Protein AF-A0A9P5UQA7-F1 (afdb_monomer_lite)

pLDDT: mean 84.49, std 11.35, range [47.78, 96.69]

Secondary structure (DSSP, 8-state):
-PPP-TTHHHHHHHHHHHHS---GGG--TTTT---SS--SSHHHHHHHHHT-S-GGG--HHHH-HHHHHHHHHHT--TT--TT--PPP-TT---S-HHHHHTHHHHHHHH--TT-TTTT-TT--GGGSS--

Radius of gyration: 17.17 Å; chains: 1; bounding box: 45×36×41 Å

Foldseek 3Di:
DDFDEACPVVVVVVVVVVVDPDDPVPDDPQPPDDDPQQDLALVVVLVVLCVDPPVLSNDVCLSPLVLVQVCLQAVHDSNNDPPDDDHDYPQHPNHDPVCVVPCVVRVLVRFQYPDCRSNHPHDDNVVPPDD

Structure (mmCIF, N/CA/C/O backbone):
data_AF-A0A9P5UQA7-F1
#
_entry.id   AF-A0A9P5UQA7-F1
#
loop_
_atom_site.group_PDB
_atom_site.id
_atom_site.type_symbol
_atom_site.label_atom_id
_atom_site.label_alt_id
_atom_site.label_comp_id
_atom_site.label_asym_id
_atom_site.label_entity_id
_atom_site.label_seq_id
_atom_site.pdbx_PDB_ins_code
_atom_site.Cartn_x
_atom_site.Cartn_y
_atom_site.Cartn_z
_atom_site.occupancy
_atom_site.B_iso_or_equiv
_atom_site.auth_seq_id
_atom_site.auth_comp_id
_atom_site.auth_asym_id
_atom_site.auth_atom_id
_atom_site.pdbx_PDB_model_num
ATOM 1 N N . MET A 1 1 ? -0.602 12.368 -18.558 1.00 55.12 1 MET A N 1
ATOM 2 C CA . MET A 1 1 ? 0.225 11.333 -17.904 1.00 55.12 1 MET A CA 1
ATOM 3 C C . MET A 1 1 ? -0.300 9.990 -18.389 1.00 55.12 1 MET A C 1
ATOM 5 O O . MET A 1 1 ? -1.513 9.874 -18.506 1.00 55.12 1 MET A O 1
ATOM 9 N N . ARG A 1 2 ? 0.560 9.056 -18.811 1.00 72.44 2 ARG A N 1
ATOM 10 C CA . ARG A 1 2 ? 0.121 7.708 -19.217 1.00 72.44 2 ARG A CA 1
ATOM 11 C C . ARG A 1 2 ? -0.127 6.902 -17.939 1.00 72.44 2 ARG A C 1
ATOM 13 O O . ARG A 1 2 ? 0.750 6.924 -17.085 1.00 72.44 2 ARG A O 1
ATOM 20 N N . SER A 1 3 ? -1.272 6.231 -17.832 1.00 81.00 3 SER A N 1
ATOM 21 C CA . SER A 1 3 ? -1.541 5.291 -16.738 1.00 81.00 3 SER A CA 1
ATOM 22 C C . SER A 1 3 ? -0.639 4.068 -16.848 1.00 81.00 3 SER A C 1
ATOM 24 O O . SER A 1 3 ? -0.411 3.570 -17.957 1.00 81.00 3 SER A O 1
ATOM 26 N N . LEU A 1 4 ? -0.148 3.597 -15.705 1.00 83.25 4 LEU A N 1
ATOM 27 C CA . LEU A 1 4 ? 0.637 2.369 -15.627 1.00 83.25 4 LEU A CA 1
ATOM 28 C C . LEU A 1 4 ? -0.218 1.132 -15.939 1.00 83.25 4 LEU A C 1
ATOM 30 O O . LEU A 1 4 ? -1.372 1.030 -15.518 1.00 83.25 4 LEU A O 1
ATOM 34 N N . VAL A 1 5 ? 0.371 0.177 -16.657 1.00 84.62 5 VAL A N 1
ATOM 35 C CA . VAL A 1 5 ? -0.181 -1.164 -16.899 1.00 84.62 5 VAL A CA 1
ATOM 36 C C . VAL A 1 5 ? 0.795 -2.244 -16.429 1.00 84.62 5 VAL A C 1
ATOM 38 O O . VAL A 1 5 ? 1.935 -1.964 -16.059 1.00 84.62 5 VAL A O 1
ATOM 41 N N . GLN A 1 6 ? 0.344 -3.498 -16.421 1.00 83.00 6 GLN A N 1
ATOM 42 C CA . GLN A 1 6 ? 1.184 -4.636 -16.053 1.00 83.00 6 GLN A CA 1
ATOM 43 C C . GLN A 1 6 ? 2.470 -4.682 -16.903 1.00 83.00 6 GLN A C 1
ATOM 45 O O . GLN A 1 6 ? 2.407 -4.527 -18.120 1.00 83.00 6 GLN A O 1
ATOM 50 N N . ASN A 1 7 ? 3.607 -4.959 -16.255 1.00 84.12 7 ASN A N 1
ATOM 51 C CA . ASN A 1 7 ? 4.964 -5.031 -16.822 1.00 84.12 7 ASN A CA 1
ATOM 52 C C . ASN A 1 7 ? 5.619 -3.694 -17.217 1.00 84.12 7 ASN A C 1
ATOM 54 O O . ASN A 1 7 ? 6.774 -3.710 -17.648 1.00 84.12 7 ASN A O 1
ATOM 58 N N . ASP A 1 8 ? 4.956 -2.541 -17.046 1.00 83.56 8 ASP A N 1
ATOM 59 C CA . ASP A 1 8 ? 5.565 -1.240 -17.370 1.00 83.56 8 ASP A CA 1
ATOM 60 C C . ASP A 1 8 ? 6.884 -1.001 -16.596 1.00 83.56 8 ASP A C 1
ATOM 62 O O . ASP A 1 8 ? 7.811 -0.385 -17.136 1.00 83.56 8 ASP A O 1
ATOM 66 N N . TRP A 1 9 ? 7.019 -1.506 -15.359 1.00 77.19 9 TRP A N 1
ATOM 67 C CA . TRP A 1 9 ? 8.245 -1.356 -14.564 1.00 77.19 9 TRP A CA 1
ATOM 68 C C . TRP A 1 9 ? 9.343 -2.306 -15.014 1.00 77.19 9 TRP A C 1
ATOM 70 O O . TRP A 1 9 ? 10.499 -1.882 -15.130 1.00 77.19 9 TRP A O 1
ATOM 80 N N . LYS A 1 10 ? 8.996 -3.558 -15.322 1.00 76.88 10 LYS A N 1
ATOM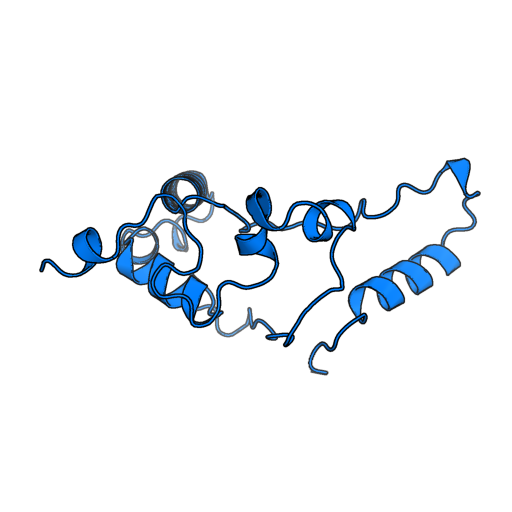 81 C CA . LYS A 1 10 ? 9.943 -4.522 -15.888 1.00 76.88 10 LYS A CA 1
ATOM 82 C C . LYS A 1 10 ? 10.533 -4.021 -17.202 1.00 76.88 10 LYS A C 1
ATOM 84 O O . LYS A 1 10 ? 11.753 -3.992 -17.356 1.00 76.88 10 LYS A O 1
ATOM 89 N N . GLU A 1 11 ? 9.690 -3.527 -18.107 1.00 81.88 11 GLU A N 1
ATOM 90 C CA . GLU A 1 11 ? 10.137 -2.961 -19.384 1.00 81.88 11 GLU A CA 1
ATOM 91 C C . GLU A 1 11 ? 11.013 -1.714 -19.196 1.00 81.88 11 GLU A C 1
ATOM 93 O O . GLU A 1 11 ? 12.001 -1.518 -19.913 1.00 81.88 11 GLU A O 1
ATOM 98 N N . ALA A 1 12 ? 10.680 -0.850 -18.230 1.00 77.19 12 ALA A N 1
ATOM 99 C CA . ALA A 1 12 ? 11.519 0.297 -17.888 1.00 77.19 12 ALA A CA 1
ATOM 100 C C . ALA A 1 12 ? 12.893 -0.146 -17.352 1.00 77.19 12 ALA A C 1
ATOM 102 O O . ALA A 1 12 ? 13.920 0.414 -17.747 1.00 77.19 12 ALA A 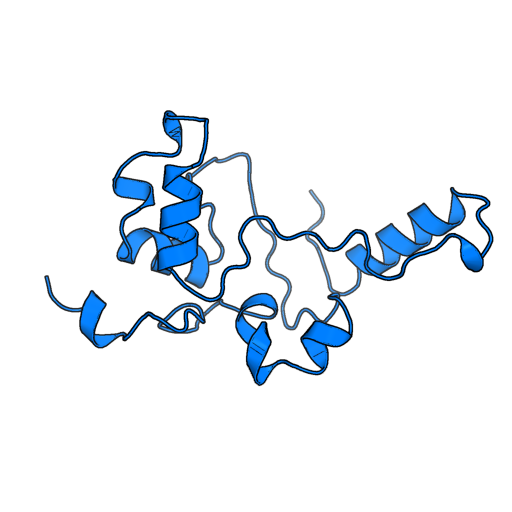O 1
ATOM 103 N N . GLY A 1 13 ? 12.926 -1.177 -16.503 1.00 72.81 13 GLY A N 1
ATOM 104 C CA . GLY A 1 13 ? 14.151 -1.791 -15.993 1.00 72.81 13 GLY A CA 1
ATOM 105 C C . GLY A 1 13 ? 15.021 -2.392 -17.099 1.00 72.81 13 GLY A C 1
ATOM 106 O O . GLY A 1 13 ? 16.225 -2.135 -17.136 1.00 72.81 13 GLY A O 1
ATOM 107 N N . GLU A 1 14 ? 14.424 -3.117 -18.047 1.00 74.06 14 GLU A N 1
ATOM 108 C CA . GLU A 1 14 ? 15.125 -3.685 -19.208 1.00 74.06 14 GLU A CA 1
ATOM 109 C C . GLU A 1 14 ? 15.717 -2.598 -20.116 1.00 74.06 14 GLU A C 1
ATOM 111 O O . GLU A 1 14 ? 16.869 -2.699 -20.550 1.00 74.06 14 GLU A O 1
ATOM 116 N N . LYS A 1 15 ? 14.988 -1.497 -20.342 1.00 72.56 15 LYS A N 1
ATOM 117 C CA . LYS A 1 15 ? 15.531 -0.332 -21.059 1.00 72.56 15 LYS A CA 1
ATOM 118 C C . LYS A 1 15 ? 16.733 0.253 -20.325 1.00 72.56 15 LYS A C 1
ATOM 120 O O . LYS A 1 15 ? 17.763 0.487 -20.954 1.00 72.56 15 LYS A O 1
ATOM 125 N N . LEU A 1 16 ? 16.655 0.431 -19.005 1.00 69.69 16 LEU A N 1
ATOM 126 C CA . LEU A 1 16 ? 17.789 0.893 -18.194 1.00 69.69 16 LEU A CA 1
ATOM 127 C C . LEU A 1 16 ? 18.983 -0.075 -18.246 1.00 69.69 16 LEU A C 1
ATOM 129 O O . LEU A 1 16 ? 20.124 0.391 -18.298 1.00 69.69 16 LEU A O 1
ATOM 133 N N . ARG A 1 17 ? 18.732 -1.393 -18.310 1.00 66.94 17 ARG A N 1
ATOM 134 C CA . ARG A 1 17 ? 19.755 -2.432 -18.531 1.00 66.94 17 ARG A CA 1
ATOM 135 C C . ARG A 1 17 ? 20.487 -2.200 -19.851 1.00 66.94 17 ARG A C 1
ATOM 137 O O . ARG A 1 17 ? 21.709 -2.202 -19.863 1.00 66.94 17 ARG A O 1
ATOM 144 N N . SER A 1 18 ? 19.763 -1.899 -20.932 1.00 64.62 18 SER A N 1
ATOM 145 C CA . SER A 1 18 ? 20.370 -1.658 -22.252 1.00 64.62 18 SER A CA 1
ATOM 146 C C . SER A 1 18 ? 21.315 -0.443 -22.305 1.00 64.62 18 SER A C 1
ATOM 148 O O . SER A 1 18 ? 22.229 -0.413 -23.128 1.00 64.62 18 SER A O 1
ATOM 150 N N . TYR A 1 19 ? 21.142 0.541 -21.411 1.00 65.62 19 TYR A N 1
ATOM 151 C CA . TYR A 1 19 ? 22.000 1.732 -21.345 1.00 65.62 19 TYR A CA 1
ATOM 152 C C . TYR A 1 19 ? 23.288 1.524 -20.537 1.00 65.62 19 TYR A C 1
ATOM 154 O O . TYR A 1 19 ? 24.266 2.243 -20.755 1.00 65.62 19 TYR A O 1
ATOM 162 N N . ARG A 1 20 ? 23.323 0.559 -19.608 1.00 63.91 20 ARG A N 1
ATOM 163 C CA . ARG A 1 20 ? 24.540 0.212 -18.863 1.00 63.91 20 ARG A CA 1
ATOM 164 C C . ARG A 1 20 ? 25.203 -0.971 -19.560 1.00 63.91 20 ARG A C 1
ATOM 166 O O . ARG A 1 20 ? 24.697 -2.079 -19.497 1.00 63.91 20 ARG A O 1
ATOM 173 N N . LYS A 1 21 ? 26.364 -0.754 -20.184 1.00 60.41 21 LYS A N 1
ATOM 174 C CA . LYS A 1 21 ? 27.237 -1.818 -20.729 1.00 60.41 21 LYS A CA 1
ATOM 175 C C . LYS A 1 21 ? 27.873 -2.695 -19.622 1.00 60.41 21 LYS A C 1
ATOM 177 O O . LYS A 1 21 ? 29.065 -2.973 -19.683 1.00 60.41 21 LYS A O 1
ATOM 182 N N . GLY A 1 22 ? 27.125 -3.035 -18.574 1.00 59.69 22 GLY A N 1
ATOM 183 C CA . GLY A 1 22 ? 27.551 -3.990 -17.555 1.00 59.69 22 GLY A CA 1
ATOM 184 C C . GLY A 1 22 ? 27.370 -5.413 -18.072 1.00 59.69 22 GLY A C 1
ATOM 185 O O . GLY A 1 22 ? 26.434 -5.690 -18.823 1.00 59.69 22 GLY A O 1
ATOM 186 N N . ASP A 1 23 ? 28.288 -6.291 -17.699 1.00 60.72 23 ASP A N 1
ATOM 187 C CA . ASP A 1 23 ? 28.135 -7.740 -17.803 1.00 60.72 23 ASP A CA 1
ATOM 188 C C . ASP A 1 23 ? 26.996 -8.237 -16.891 1.00 60.72 23 ASP A C 1
ATOM 190 O O . ASP A 1 23 ? 26.534 -7.533 -15.991 1.00 60.72 23 ASP A O 1
ATOM 194 N N . GLU A 1 24 ? 26.516 -9.465 -17.110 1.00 62.69 24 GLU A N 1
ATOM 195 C CA . GLU A 1 24 ? 25.500 -10.059 -16.226 1.00 62.69 24 GLU A CA 1
ATOM 196 C C . GLU A 1 24 ? 25.996 -10.198 -14.775 1.00 62.69 24 GLU A C 1
ATOM 198 O O . GLU A 1 24 ? 25.183 -10.203 -13.855 1.00 62.69 24 GLU A O 1
ATOM 203 N N . GLU A 1 25 ? 27.317 -10.232 -14.562 1.00 66.31 25 GLU A N 1
ATOM 204 C CA . GLU A 1 25 ? 27.959 -10.338 -13.246 1.00 66.31 25 GLU A CA 1
ATOM 205 C C . GLU A 1 25 ? 27.760 -9.096 -12.361 1.00 66.31 25 GLU A C 1
ATOM 207 O O . GLU A 1 25 ? 27.781 -9.203 -11.135 1.00 66.31 25 GLU A O 1
ATOM 212 N N . THR A 1 26 ? 27.514 -7.920 -12.948 1.00 69.69 26 THR A N 1
ATOM 213 C CA . THR A 1 26 ? 27.262 -6.675 -12.198 1.00 69.69 26 THR A CA 1
ATOM 214 C C . THR A 1 26 ? 25.775 -6.352 -12.018 1.00 69.69 26 THR A C 1
ATOM 216 O O . THR A 1 26 ? 25.432 -5.352 -11.374 1.00 69.69 26 THR A O 1
ATOM 219 N N . TYR A 1 27 ? 24.871 -7.185 -12.549 1.00 71.38 27 TYR A N 1
ATOM 220 C CA . TYR A 1 27 ? 23.430 -6.957 -12.473 1.00 71.38 27 TYR A CA 1
ATOM 221 C C . TYR A 1 27 ? 22.786 -7.712 -11.307 1.00 71.38 27 TYR A C 1
ATOM 223 O O . TYR A 1 27 ? 22.744 -8.938 -11.276 1.00 71.38 27 TYR A O 1
ATOM 231 N N . VAL A 1 28 ? 22.197 -6.964 -10.375 1.00 72.69 28 VAL A N 1
ATOM 232 C CA . VAL A 1 28 ? 21.351 -7.528 -9.319 1.00 72.69 28 VAL A CA 1
ATOM 233 C C . VAL A 1 28 ? 19.892 -7.394 -9.753 1.00 72.69 28 VAL A C 1
ATOM 235 O O . VAL A 1 28 ? 19.363 -6.282 -9.823 1.00 72.69 28 VAL A O 1
ATOM 238 N N . ASN A 1 29 ? 19.254 -8.527 -10.060 1.00 69.56 29 ASN A N 1
ATOM 239 C CA . ASN A 1 29 ? 17.826 -8.581 -10.386 1.00 69.56 29 ASN A CA 1
ATOM 240 C C . ASN A 1 29 ? 16.994 -7.942 -9.259 1.00 69.56 29 ASN A C 1
ATOM 242 O O . ASN A 1 29 ? 17.335 -8.073 -8.084 1.00 69.56 29 ASN A O 1
ATOM 246 N N . ASP A 1 30 ? 15.922 -7.233 -9.623 1.00 70.25 30 ASP A N 1
ATOM 247 C CA . ASP A 1 30 ? 14.967 -6.595 -8.702 1.00 70.25 30 ASP A CA 1
ATOM 248 C C . ASP A 1 30 ? 15.549 -5.560 -7.714 1.00 70.25 30 ASP A C 1
ATOM 250 O O . ASP A 1 30 ? 14.817 -5.013 -6.891 1.00 70.25 30 ASP A O 1
ATOM 254 N N . ALA A 1 31 ? 16.832 -5.190 -7.824 1.00 70.06 31 ALA A N 1
ATOM 255 C CA . ALA A 1 31 ? 17.491 -4.246 -6.909 1.00 70.06 31 ALA A CA 1
ATOM 256 C C . ALA A 1 31 ? 16.894 -2.825 -6.915 1.00 70.06 31 ALA A C 1
ATOM 258 O O . ALA A 1 31 ? 17.188 -2.013 -6.036 1.00 70.06 31 ALA A O 1
ATOM 259 N N . CYS A 1 32 ? 16.066 -2.501 -7.910 1.00 71.69 32 CYS A N 1
ATOM 260 C CA . CYS A 1 32 ? 15.351 -1.230 -7.992 1.00 71.69 32 CYS A CA 1
ATOM 261 C C . CYS A 1 32 ? 13.937 -1.287 -7.399 1.00 71.69 32 CYS A C 1
ATOM 263 O O . CYS A 1 32 ? 13.291 -0.239 -7.308 1.00 71.69 32 CYS A O 1
ATOM 265 N N . PHE A 1 33 ? 13.458 -2.460 -6.970 1.00 79.94 33 PHE A N 1
ATOM 266 C CA . PHE A 1 33 ? 12.187 -2.563 -6.268 1.00 79.94 33 PHE A CA 1
ATOM 267 C C . PHE A 1 33 ? 12.326 -1.946 -4.877 1.00 79.94 33 PHE A C 1
ATOM 269 O O . PHE A 1 33 ? 12.950 -2.493 -3.969 1.00 79.94 33 PHE A O 1
ATOM 276 N N . ARG A 1 34 ? 11.742 -0.761 -4.715 1.00 81.62 34 ARG 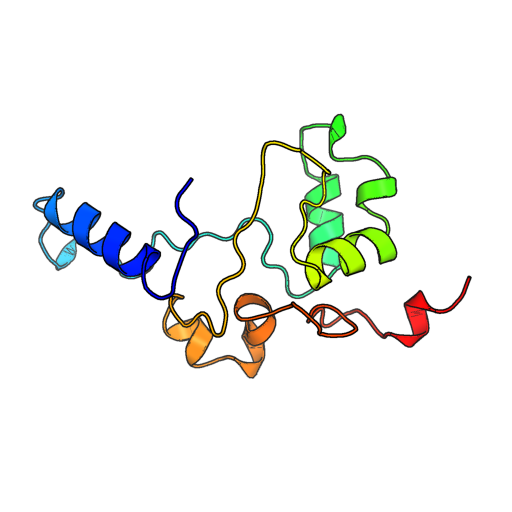A N 1
ATOM 277 C CA . ARG A 1 34 ? 11.707 -0.039 -3.448 1.00 81.62 34 ARG A CA 1
ATOM 278 C C . ARG A 1 34 ? 10.282 0.372 -3.156 1.00 81.62 34 ARG A C 1
ATOM 280 O O . ARG A 1 34 ? 9.640 1.026 -3.972 1.00 81.62 34 ARG A O 1
ATOM 287 N N . CYS A 1 35 ? 9.818 0.060 -1.958 1.00 86.12 35 CYS A N 1
ATOM 288 C CA . CYS A 1 35 ? 8.556 0.580 -1.475 1.00 86.12 35 CYS A CA 1
ATOM 289 C C . CYS A 1 35 ? 8.761 1.295 -0.147 1.00 86.12 35 CYS A C 1
ATOM 291 O O . CYS A 1 35 ? 9.166 0.704 0.849 1.00 86.12 35 CYS A O 1
ATOM 293 N N . SER A 1 36 ? 8.461 2.590 -0.134 1.00 86.69 36 SER A N 1
ATOM 294 C CA . SER A 1 36 ? 8.578 3.407 1.072 1.00 86.69 36 SER A CA 1
ATOM 295 C C . SER A 1 36 ? 7.457 3.117 2.079 1.00 86.69 36 SER A C 1
ATOM 297 O O . SER A 1 36 ? 7.654 3.331 3.268 1.00 86.69 36 SER A O 1
ATOM 299 N N . TRP A 1 37 ? 6.287 2.654 1.641 1.00 90.19 37 TRP A N 1
ATOM 300 C CA . TRP A 1 37 ? 5.076 2.548 2.473 1.00 90.19 37 TRP A CA 1
ATOM 301 C C . TRP A 1 37 ? 4.456 1.133 2.457 1.00 90.19 37 TRP A C 1
ATOM 303 O O . TRP A 1 37 ? 3.267 0.935 2.703 1.00 90.19 37 TRP A O 1
ATOM 313 N N . CYS A 1 38 ? 5.259 0.107 2.170 1.00 90.88 38 CYS A N 1
ATOM 314 C CA . CYS A 1 38 ? 4.812 -1.287 2.146 1.00 90.88 38 CYS A CA 1
ATOM 315 C C . CYS A 1 38 ? 5.036 -1.961 3.501 1.00 90.88 38 CYS A C 1
ATOM 317 O O . CYS A 1 38 ? 5.923 -2.794 3.645 1.00 90.88 38 CYS A O 1
ATOM 319 N N . PHE A 1 39 ? 4.228 -1.595 4.495 1.00 95.19 39 PHE A N 1
ATOM 320 C CA . PHE A 1 39 ? 4.240 -2.243 5.808 1.00 95.19 39 PHE A CA 1
ATOM 321 C C . PHE A 1 39 ? 3.103 -3.253 5.968 1.00 95.19 39 PHE A C 1
ATOM 323 O O . PHE A 1 39 ? 1.985 -3.010 5.514 1.00 95.19 39 PHE A O 1
ATOM 330 N N . ALA A 1 40 ? 3.391 -4.372 6.631 1.00 95.19 40 ALA A N 1
ATOM 331 C CA . ALA A 1 40 ? 2.385 -5.372 6.982 1.00 95.19 40 ALA A CA 1
ATOM 332 C C . ALA A 1 40 ? 1.516 -4.923 8.167 1.00 95.19 40 ALA A C 1
ATOM 334 O O . ALA A 1 40 ? 0.380 -5.366 8.297 1.00 95.19 40 ALA A O 1
ATOM 335 N N . ASN A 1 41 ? 2.052 -4.049 9.024 1.00 96.06 41 ASN A N 1
ATOM 336 C CA . ASN A 1 41 ? 1.402 -3.578 10.241 1.00 96.06 41 ASN A CA 1
ATOM 337 C C . ASN A 1 41 ? 1.091 -2.083 10.155 1.00 96.06 41 ASN A C 1
ATOM 339 O O . ASN A 1 41 ? 1.919 -1.294 9.688 1.00 96.06 41 ASN A O 1
ATOM 343 N N . MET A 1 42 ? -0.062 -1.681 10.673 1.00 95.62 42 MET A N 1
ATOM 344 C CA . MET A 1 42 ? -0.450 -0.282 10.808 1.00 95.62 42 MET A CA 1
ATOM 345 C C . MET A 1 42 ? 0.448 0.448 11.805 1.00 95.62 42 MET A C 1
ATOM 347 O O . MET A 1 42 ? 0.884 1.569 11.544 1.00 95.62 42 MET A O 1
ATOM 351 N N . SER A 1 43 ? 0.822 -0.217 12.897 1.00 95.38 43 SER A N 1
ATOM 352 C CA . SER A 1 43 ? 1.782 0.308 13.876 1.00 95.38 43 SER A CA 1
ATOM 353 C C . SER A 1 43 ? 3.127 0.710 13.248 1.00 95.38 43 SER A C 1
ATOM 355 O O . SER A 1 43 ? 3.723 1.715 13.634 1.00 95.38 43 SER A O 1
ATOM 357 N N . GLN A 1 44 ? 3.589 -0.009 12.219 1.00 96.38 44 GLN A N 1
ATOM 358 C CA . GLN A 1 44 ? 4.801 0.354 11.475 1.00 96.38 44 GLN A CA 1
ATOM 359 C C . GLN A 1 44 ? 4.603 1.603 10.604 1.00 96.38 44 GLN A C 1
ATOM 361 O O . GLN A 1 44 ? 5.534 2.398 10.461 1.00 96.38 44 GLN A O 1
ATOM 366 N N . VAL A 1 45 ? 3.400 1.805 10.054 1.00 95.69 45 VAL A N 1
ATOM 367 C CA . VAL A 1 45 ? 3.047 3.039 9.334 1.00 95.69 45 VAL A CA 1
ATOM 368 C C . VAL A 1 45 ? 3.093 4.232 10.288 1.00 95.69 45 VAL A C 1
ATOM 370 O O . VAL A 1 45 ? 3.724 5.236 9.961 1.00 95.69 45 VAL A O 1
ATOM 373 N N . VAL A 1 46 ? 2.498 4.100 11.478 1.00 95.19 46 VAL A N 1
ATOM 374 C CA . VAL A 1 46 ? 2.502 5.147 12.515 1.00 95.19 46 VAL A CA 1
ATOM 375 C C . VAL A 1 46 ? 3.927 5.477 12.960 1.00 95.19 46 VAL A C 1
ATOM 377 O O . VAL A 1 46 ? 4.331 6.633 12.882 1.00 95.19 46 VAL A O 1
ATOM 380 N N . ASN A 1 47 ? 4.738 4.473 13.300 1.00 94.88 47 ASN A N 1
ATOM 381 C CA . ASN A 1 47 ? 6.144 4.682 13.670 1.00 94.88 47 ASN A CA 1
ATOM 382 C C . ASN A 1 47 ? 6.940 5.396 12.552 1.00 94.88 47 ASN A C 1
ATOM 384 O O . ASN A 1 47 ? 7.758 6.292 12.787 1.00 94.88 47 ASN A O 1
ATOM 388 N N . LYS A 1 48 ? 6.669 5.056 11.286 1.00 93.81 48 LYS A N 1
ATOM 389 C CA . LYS A 1 48 ? 7.278 5.771 10.162 1.00 93.81 48 LYS A CA 1
ATOM 390 C C . LYS A 1 48 ? 6.836 7.238 10.091 1.00 93.81 48 LYS A C 1
ATOM 392 O O . LYS A 1 48 ? 7.665 8.099 9.803 1.00 93.81 48 LYS A O 1
ATOM 397 N N . LEU A 1 49 ? 5.556 7.528 10.307 1.00 94.19 49 LEU A N 1
ATOM 398 C CA . LEU A 1 49 ? 5.044 8.902 10.327 1.00 94.19 49 LEU A CA 1
ATOM 399 C C . LEU A 1 49 ? 5.695 9.730 11.436 1.00 94.19 49 LEU A C 1
ATOM 401 O O . LEU A 1 49 ? 6.084 10.871 11.197 1.00 94.19 49 LEU A O 1
ATOM 405 N N . GLU A 1 50 ? 5.871 9.141 12.617 1.00 91.75 50 GLU A N 1
ATOM 406 C CA . GLU A 1 50 ? 6.496 9.798 13.769 1.00 91.75 50 GLU A CA 1
ATOM 407 C C . GLU A 1 50 ? 7.966 10.144 13.524 1.00 91.75 50 GLU A C 1
ATOM 409 O O . GLU A 1 50 ? 8.438 11.196 13.957 1.00 91.75 50 GLU A O 1
ATOM 414 N N . SER A 1 51 ? 8.675 9.296 12.777 1.00 90.12 51 SER A N 1
ATOM 415 C CA . SER A 1 51 ? 10.067 9.523 12.370 1.00 90.12 51 SER A CA 1
ATOM 416 C C . SER A 1 51 ? 10.213 10.402 11.121 1.00 90.12 51 SER A C 1
ATOM 418 O O . SER A 1 51 ? 11.335 10.680 10.686 1.00 90.12 51 SER A O 1
ATOM 420 N N . TYR A 1 52 ? 9.108 10.863 10.528 1.00 86.44 52 TYR A N 1
ATOM 421 C CA . TYR A 1 52 ? 9.152 11.637 9.298 1.00 86.44 52 TYR A CA 1
ATOM 422 C C . TYR A 1 52 ? 9.569 13.098 9.569 1.00 86.44 52 TYR A C 1
ATOM 424 O O . TYR A 1 52 ? 8.933 13.790 10.366 1.00 86.44 52 TYR A O 1
ATOM 432 N N . PRO A 1 53 ? 10.617 13.615 8.895 1.00 83.38 53 PRO A N 1
ATOM 433 C CA . PRO A 1 53 ? 11.234 14.896 9.254 1.00 83.38 53 PRO A CA 1
ATOM 434 C C . PRO A 1 53 ? 10.395 16.116 8.858 1.00 83.38 53 PRO A C 1
ATOM 436 O O . PRO A 1 53 ? 10.598 17.211 9.382 1.00 83.38 53 PRO A O 1
ATOM 439 N N . HIS A 1 54 ? 9.454 15.959 7.925 1.00 86.12 54 HIS A N 1
ATOM 440 C CA . HIS A 1 54 ? 8.556 17.042 7.546 1.00 86.12 54 HIS A CA 1
ATOM 441 C C . HIS A 1 54 ? 7.390 17.094 8.530 1.00 86.12 54 HIS A C 1
ATOM 443 O O . HIS A 1 54 ? 6.435 16.328 8.408 1.00 86.12 54 HIS A O 1
ATOM 449 N N . SER A 1 55 ? 7.450 18.031 9.477 1.00 85.56 55 SER A N 1
ATOM 450 C CA . SER A 1 55 ? 6.433 18.207 10.525 1.00 85.56 55 SER A CA 1
ATOM 451 C C . SER A 1 55 ? 5.012 18.355 9.973 1.00 85.56 55 SER A C 1
ATOM 453 O O . SER A 1 55 ? 4.063 17.859 10.573 1.00 85.56 55 SER A O 1
ATOM 455 N N . ILE A 1 56 ? 4.859 18.943 8.780 1.00 85.94 56 ILE A N 1
ATOM 456 C CA . ILE A 1 56 ? 3.571 19.046 8.079 1.00 85.94 56 ILE A CA 1
ATOM 457 C C . ILE A 1 56 ? 2.916 17.690 7.790 1.00 85.94 56 ILE A C 1
ATOM 459 O O . ILE A 1 56 ? 1.701 17.638 7.654 1.00 85.94 56 ILE A O 1
ATOM 463 N N . HIS A 1 57 ? 3.691 16.610 7.701 1.00 87.19 57 HIS A N 1
ATOM 464 C CA . HIS A 1 57 ? 3.237 15.245 7.428 1.00 87.19 57 HIS A CA 1
ATOM 465 C C . HIS A 1 57 ? 3.234 14.368 8.697 1.00 87.19 57 HIS A C 1
ATOM 467 O O . HIS A 1 57 ? 2.870 13.200 8.633 1.00 87.19 57 HIS A O 1
ATOM 473 N N . ASN A 1 58 ? 3.580 14.937 9.854 1.00 88.19 58 ASN A N 1
ATOM 474 C CA . ASN A 1 58 ? 3.568 14.289 11.170 1.00 88.19 58 ASN A CA 1
ATOM 475 C C . ASN A 1 58 ? 2.441 14.872 12.053 1.00 88.19 58 ASN A C 1
ATOM 477 O O . ASN A 1 58 ? 2.611 15.141 13.240 1.00 88.19 58 ASN A O 1
ATOM 481 N N . GLN A 1 59 ? 1.287 15.150 11.445 1.00 90.69 59 GLN A N 1
ATOM 482 C CA . GLN A 1 59 ? 0.094 15.635 12.146 1.00 90.69 59 GLN A CA 1
ATOM 483 C C . GLN A 1 59 ? -0.727 14.453 12.665 1.00 90.69 59 GLN A C 1
ATOM 485 O O . GLN A 1 59 ? -0.763 13.410 12.015 1.00 90.69 59 GLN A O 1
ATOM 490 N N . GLU A 1 60 ? -1.451 14.631 13.775 1.00 92.31 60 GLU A N 1
ATOM 491 C CA . GLU A 1 60 ? -2.260 13.557 14.377 1.00 92.31 60 GLU A CA 1
ATOM 492 C C . GLU A 1 60 ? -3.281 12.947 13.415 1.00 92.31 60 GLU A C 1
ATOM 494 O O . GLU A 1 60 ? -3.439 11.730 13.385 1.00 92.31 60 GLU A O 1
ATOM 499 N N . LYS A 1 61 ? -3.884 13.752 12.528 1.00 92.69 61 LYS A N 1
ATOM 500 C CA . LYS A 1 61 ? -4.814 13.227 11.516 1.00 92.69 61 LYS A CA 1
ATOM 501 C C . LYS A 1 61 ? -4.199 12.141 10.627 1.00 92.69 61 LYS A C 1
ATOM 503 O O . LYS A 1 61 ? -4.902 11.239 10.203 1.00 92.69 61 LYS A O 1
ATOM 508 N N . TYR A 1 62 ? -2.895 12.213 10.346 1.00 94.25 62 TYR A N 1
ATOM 509 C CA . TYR A 1 62 ? -2.223 11.239 9.485 1.00 94.25 62 TYR A CA 1
ATOM 510 C C . TYR A 1 62 ? -1.844 9.960 10.232 1.00 94.25 62 TYR A C 1
ATOM 512 O O . TYR A 1 62 ? -1.556 8.958 9.584 1.00 94.25 62 TYR A O 1
ATOM 520 N N . LYS A 1 63 ? -1.861 9.994 11.569 1.00 93.06 63 LYS A N 1
ATOM 521 C CA . LYS A 1 63 ? -1.583 8.856 12.452 1.00 93.06 63 LYS A CA 1
ATOM 522 C C . LYS A 1 63 ? -2.847 8.111 12.872 1.00 93.06 63 LYS A C 1
ATOM 524 O O . LYS A 1 63 ? -2.732 7.001 13.381 1.00 93.06 63 LYS A O 1
ATOM 529 N N . ASP A 1 64 ? -4.023 8.706 12.666 1.00 94.19 64 ASP A N 1
ATOM 530 C CA . ASP A 1 64 ? -5.307 8.072 12.955 1.00 94.19 64 ASP A CA 1
ATOM 531 C C . ASP A 1 64 ? -5.418 6.727 12.202 1.00 94.19 64 ASP A C 1
ATOM 533 O O . ASP A 1 64 ? -5.352 6.698 10.966 1.00 94.19 64 ASP A O 1
ATOM 537 N N . PRO A 1 65 ? -5.600 5.602 12.919 1.00 93.75 65 PRO A N 1
ATOM 538 C CA . PRO A 1 65 ? -5.811 4.290 12.321 1.00 93.75 65 PRO A CA 1
ATOM 539 C C . PRO A 1 65 ? -6.903 4.253 11.247 1.00 93.75 65 PRO A C 1
ATOM 541 O O . PRO A 1 65 ? -6.727 3.598 10.216 1.00 93.75 65 PRO A O 1
ATOM 544 N N . LYS A 1 66 ? -8.017 4.972 11.448 1.00 93.38 66 LYS A N 1
ATOM 545 C CA . LYS A 1 66 ? -9.129 5.003 10.485 1.00 93.38 66 LYS A CA 1
ATOM 546 C C . LYS A 1 66 ? -8.716 5.712 9.203 1.00 93.38 66 LYS A C 1
ATOM 548 O O . LYS A 1 66 ? -8.982 5.207 8.112 1.00 93.38 66 LYS A O 1
ATOM 553 N N . TRP A 1 67 ? -7.989 6.821 9.340 1.00 94.94 67 TRP A N 1
ATOM 554 C CA . TRP A 1 67 ? -7.414 7.551 8.216 1.00 94.94 67 TRP A CA 1
ATOM 555 C C . TRP A 1 67 ? -6.454 6.681 7.405 1.00 94.94 67 TRP A C 1
ATOM 557 O O . TRP A 1 67 ? -6.613 6.536 6.192 1.00 94.94 67 TRP A O 1
ATOM 567 N N . ILE A 1 68 ? -5.475 6.062 8.072 1.00 95.12 68 ILE A N 1
ATOM 568 C CA . ILE A 1 68 ? -4.489 5.192 7.418 1.00 95.12 68 ILE A CA 1
ATOM 569 C C . ILE A 1 68 ? -5.197 4.046 6.692 1.00 95.12 68 ILE A C 1
ATOM 571 O O . ILE A 1 68 ? -4.885 3.772 5.530 1.00 95.12 68 ILE A O 1
ATOM 575 N N . LEU A 1 69 ? -6.158 3.398 7.359 1.00 94.81 69 LEU A N 1
ATOM 576 C CA . LEU A 1 69 ? -6.907 2.288 6.787 1.00 94.81 69 LEU A CA 1
ATOM 577 C C . LEU A 1 69 ? -7.629 2.699 5.503 1.00 94.81 69 LEU A C 1
ATOM 579 O O . LEU A 1 69 ? -7.490 2.017 4.489 1.00 94.81 69 LEU A O 1
ATOM 583 N N . GLU A 1 70 ? -8.375 3.804 5.538 1.00 93.31 70 GLU A N 1
ATOM 584 C CA . GLU A 1 70 ? -9.107 4.312 4.379 1.00 93.31 70 GLU A CA 1
ATOM 585 C C . GLU A 1 70 ? -8.157 4.601 3.212 1.00 93.31 70 GLU A C 1
ATOM 587 O O . GLU A 1 70 ? -8.350 4.079 2.113 1.00 93.31 70 GLU A O 1
ATOM 592 N N . LYS A 1 71 ? -7.071 5.351 3.452 1.00 93.44 71 LYS A N 1
ATOM 593 C CA . LYS A 1 71 ? -6.118 5.713 2.390 1.00 93.44 71 LYS A CA 1
ATOM 594 C C . LYS A 1 71 ? -5.445 4.491 1.771 1.00 93.44 71 LYS A C 1
ATOM 596 O O . LYS A 1 71 ? -5.341 4.413 0.549 1.00 93.44 71 LYS A O 1
ATOM 601 N N . TYR A 1 72 ? -5.040 3.508 2.577 1.00 93.25 72 TYR A N 1
ATOM 602 C CA . TYR A 1 72 ? -4.415 2.279 2.072 1.00 93.25 72 TYR A CA 1
ATOM 603 C C . TYR A 1 72 ? -5.408 1.378 1.335 1.00 93.25 72 TYR A C 1
ATOM 605 O O . TYR A 1 72 ? -5.055 0.794 0.307 1.00 93.25 72 TYR A O 1
ATOM 613 N N . ARG A 1 73 ? -6.640 1.260 1.842 1.00 92.44 73 ARG A N 1
ATOM 614 C CA . ARG A 1 73 ? -7.703 0.475 1.206 1.00 92.44 73 ARG A CA 1
ATOM 615 C C . ARG A 1 73 ? -8.121 1.079 -0.129 1.00 92.44 73 ARG A C 1
ATOM 617 O O . ARG A 1 73 ? -8.417 0.334 -1.057 1.00 92.44 73 ARG A O 1
ATOM 624 N N . ASP A 1 74 ? -8.138 2.399 -0.236 1.00 90.25 74 ASP A N 1
ATOM 625 C CA . ASP A 1 74 ? -8.678 3.071 -1.416 1.00 90.25 74 ASP A CA 1
ATOM 626 C C . ASP A 1 74 ? -7.570 3.500 -2.399 1.00 90.25 74 ASP A C 1
ATOM 628 O O . ASP A 1 74 ? -7.864 3.902 -3.524 1.00 90.25 74 ASP A O 1
ATOM 632 N N . GLY A 1 75 ? -6.295 3.323 -2.023 1.00 89.00 75 GLY A N 1
ATOM 633 C CA . GLY A 1 75 ? -5.131 3.622 -2.865 1.00 89.00 75 GLY A CA 1
ATOM 634 C C . GLY A 1 75 ? -4.845 5.120 -2.990 1.00 89.00 75 GLY A C 1
ATOM 635 O O . GLY A 1 75 ? -4.442 5.587 -4.052 1.00 89.00 75 GLY A O 1
ATOM 636 N N . LEU A 1 76 ? -5.098 5.881 -1.925 1.00 90.12 76 LEU A N 1
ATOM 637 C CA . LEU A 1 76 ? -5.010 7.340 -1.897 1.00 90.12 76 LEU A CA 1
ATOM 638 C C . LEU A 1 76 ? -3.747 7.823 -1.172 1.00 90.12 76 LEU A C 1
ATOM 640 O O . LEU A 1 76 ? -3.203 7.129 -0.313 1.00 90.12 76 LEU A O 1
ATOM 644 N N . ASP A 1 77 ? -3.314 9.052 -1.472 1.00 91.94 77 ASP A N 1
ATOM 645 C CA . ASP A 1 77 ? -2.214 9.679 -0.736 1.00 91.94 77 ASP A CA 1
ATOM 646 C C . ASP A 1 77 ? -2.584 9.914 0.726 1.00 91.94 77 ASP A C 1
ATOM 648 O O . ASP A 1 77 ? -3.596 10.540 1.051 1.00 91.94 77 ASP A O 1
ATOM 652 N N . LEU A 1 78 ? -1.698 9.458 1.608 1.00 92.69 78 LEU A N 1
ATOM 653 C CA . LEU A 1 78 ? -1.841 9.603 3.048 1.00 92.69 78 LEU A CA 1
ATOM 654 C C . LEU A 1 78 ? -1.807 11.074 3.479 1.00 92.69 78 LEU A C 1
ATOM 656 O O . LEU A 1 78 ? -2.443 11.427 4.469 1.00 92.69 78 LEU A O 1
ATOM 660 N N . PHE A 1 79 ? -1.096 11.915 2.721 1.00 93.25 79 PHE A N 1
ATOM 661 C CA . PHE A 1 79 ? -0.876 13.334 3.014 1.00 93.25 79 PHE A CA 1
ATOM 662 C C . PHE A 1 79 ? -1.735 14.289 2.177 1.00 93.25 79 PHE A C 1
ATOM 664 O O . PHE A 1 79 ? -1.543 15.502 2.264 1.00 93.25 79 PHE A O 1
ATOM 671 N N . GLU A 1 80 ? -2.660 13.760 1.369 1.00 91.12 80 GLU A N 1
ATOM 672 C CA . GLU A 1 80 ? -3.596 14.541 0.542 1.00 91.12 80 GLU A CA 1
ATOM 673 C C . GLU A 1 80 ? -2.917 15.515 -0.435 1.00 91.12 80 GLU A C 1
ATOM 675 O O . GLU A 1 80 ? -3.452 16.573 -0.779 1.00 91.12 80 GLU A O 1
ATOM 680 N N . ARG A 1 81 ? -1.713 15.183 -0.903 1.00 90.12 81 ARG A N 1
ATOM 681 C CA . ARG A 1 81 ? -0.985 16.013 -1.860 1.00 90.12 81 ARG A CA 1
ATOM 682 C C . ARG A 1 81 ? -1.597 15.822 -3.239 1.00 90.12 81 ARG A C 1
ATOM 684 O O . ARG A 1 81 ? -1.478 14.764 -3.840 1.00 90.12 81 ARG A O 1
ATOM 691 N N . GLY A 1 82 ? -2.171 16.885 -3.799 1.00 84.44 82 GLY A N 1
ATOM 692 C CA . GLY A 1 82 ? -2.777 16.832 -5.138 1.00 84.44 82 GLY A CA 1
ATOM 693 C C . GLY A 1 82 ? -1.806 16.492 -6.281 1.00 84.44 82 GLY A C 1
ATOM 694 O O . GLY A 1 82 ? -2.254 16.151 -7.375 1.00 84.44 82 GLY A O 1
ATOM 695 N N . TRP A 1 83 ? -0.495 16.585 -6.035 1.00 83.94 83 TRP A N 1
ATOM 696 C CA . TRP A 1 83 ? 0.569 16.295 -7.000 1.00 83.94 83 TRP A CA 1
ATOM 697 C C . TRP A 1 83 ? 1.145 14.876 -6.899 1.00 83.94 83 TRP A C 1
ATOM 699 O O . TRP A 1 83 ? 1.896 14.489 -7.790 1.00 83.94 83 TRP A O 1
ATOM 709 N N . ASP A 1 84 ? 0.822 14.115 -5.849 1.00 80.00 84 ASP A N 1
ATOM 710 C CA . ASP A 1 84 ? 1.271 12.727 -5.689 1.00 80.00 84 ASP A CA 1
ATOM 711 C C . ASP A 1 84 ? 0.066 11.805 -5.915 1.00 80.00 84 ASP A C 1
ATOM 713 O O . ASP A 1 84 ? -0.760 11.599 -5.026 1.00 80.00 84 ASP A O 1
ATOM 717 N N . GLN A 1 85 ? -0.095 11.346 -7.157 1.00 79.94 85 GLN A N 1
ATOM 718 C CA . GLN A 1 85 ? -1.217 10.510 -7.587 1.00 79.94 85 GLN A CA 1
ATOM 719 C C . GLN A 1 85 ? -0.720 9.099 -7.895 1.00 79.94 85 GLN A C 1
ATOM 721 O O . GLN A 1 85 ? 0.301 8.926 -8.561 1.00 79.94 85 GLN A O 1
ATOM 726 N N . PHE A 1 86 ? -1.455 8.097 -7.417 1.00 84.94 86 PHE A N 1
ATOM 727 C CA . PHE A 1 86 ? -1.122 6.690 -7.608 1.00 84.94 86 PHE A CA 1
ATOM 728 C C . PHE A 1 86 ? -1.992 6.082 -8.705 1.00 84.94 86 PHE A C 1
ATOM 730 O O . PHE A 1 86 ? -3.210 6.254 -8.705 1.00 84.94 86 PHE A O 1
ATOM 737 N N . ASP A 1 87 ? -1.367 5.329 -9.608 1.00 85.94 87 ASP A N 1
ATOM 738 C CA . ASP A 1 87 ? -2.086 4.462 -10.535 1.00 85.94 87 ASP A CA 1
ATOM 739 C C . ASP A 1 87 ? -2.357 3.111 -9.870 1.00 85.94 87 ASP A C 1
ATOM 741 O O . ASP A 1 87 ? -1.467 2.487 -9.285 1.00 85.94 87 ASP A O 1
ATOM 745 N N . TYR A 1 88 ? -3.594 2.637 -9.996 1.00 86.75 88 TYR A N 1
ATOM 746 C CA . TYR A 1 88 ? -3.946 1.278 -9.618 1.00 86.75 88 TYR A CA 1
ATOM 747 C C . TYR A 1 88 ? -3.770 0.343 -10.815 1.00 86.75 88 TYR A C 1
ATOM 749 O O . TYR A 1 88 ? -4.409 0.530 -11.850 1.00 86.75 88 TYR A O 1
ATOM 757 N N . VAL A 1 89 ? -2.940 -0.687 -10.645 1.00 88.25 89 VAL A N 1
ATOM 758 C CA . VAL A 1 89 ? -2.731 -1.742 -11.641 1.00 88.25 89 VAL A CA 1
ATOM 759 C C . VAL A 1 89 ? -3.452 -3.004 -11.172 1.00 88.25 89 VAL A C 1
ATOM 761 O O . VAL A 1 89 ? -3.065 -3.622 -10.179 1.00 88.25 89 VAL A O 1
ATOM 764 N N . GLU A 1 90 ? -4.519 -3.371 -11.881 1.00 87.88 90 GLU A N 1
ATOM 765 C CA . GLU A 1 90 ? -5.291 -4.591 -11.621 1.00 87.88 90 GLU A CA 1
ATOM 766 C C . GLU A 1 90 ? -4.407 -5.835 -11.798 1.00 87.88 90 GLU A C 1
ATOM 768 O O . GLU A 1 90 ? -3.658 -5.929 -12.772 1.00 87.88 90 GLU A O 1
ATOM 773 N N . ASN A 1 91 ? -4.502 -6.791 -10.865 1.00 88.56 91 ASN A N 1
ATOM 774 C CA . ASN A 1 91 ? -3.721 -8.037 -10.868 1.00 88.56 91 ASN A CA 1
ATOM 775 C C . ASN A 1 91 ? -2.212 -7.829 -11.147 1.00 88.56 91 ASN A C 1
ATOM 777 O O . ASN A 1 91 ? -1.613 -8.527 -11.969 1.00 88.56 91 ASN A O 1
ATOM 781 N N . ASN A 1 92 ? -1.593 -6.841 -10.488 1.00 89.19 92 ASN A N 1
ATOM 782 C CA . ASN A 1 92 ? -0.182 -6.542 -10.707 1.00 89.19 92 ASN A CA 1
ATOM 783 C C . ASN A 1 92 ? 0.721 -7.724 -10.311 1.00 89.19 92 ASN A C 1
ATOM 785 O O . ASN A 1 92 ? 0.838 -8.063 -9.135 1.00 89.19 92 ASN A O 1
ATOM 789 N N . ARG A 1 93 ? 1.405 -8.307 -11.301 1.00 89.88 93 ARG A N 1
ATOM 790 C CA . ARG A 1 93 ? 2.458 -9.321 -11.100 1.00 89.88 93 ARG A CA 1
ATOM 791 C C . ARG A 1 93 ? 3.861 -8.797 -11.420 1.00 89.88 93 ARG A C 1
ATOM 793 O O . ARG A 1 93 ? 4.807 -9.574 -11.415 1.00 89.88 93 ARG A O 1
ATOM 800 N N . ASP A 1 94 ? 3.992 -7.501 -11.706 1.00 88.25 94 ASP A N 1
ATOM 801 C CA . ASP A 1 94 ? 5.268 -6.822 -11.946 1.00 88.25 94 ASP A CA 1
ATOM 802 C C . ASP A 1 94 ? 5.901 -6.398 -10.609 1.00 88.25 94 ASP A C 1
ATOM 804 O O . ASP A 1 94 ? 5.886 -5.233 -10.207 1.00 88.25 94 ASP A O 1
ATOM 808 N N . VAL A 1 95 ? 6.348 -7.404 -9.858 1.00 87.69 95 VAL A N 1
ATOM 809 C CA . VAL A 1 95 ? 6.986 -7.309 -8.537 1.00 87.69 95 VAL A CA 1
ATOM 810 C C . VAL A 1 95 ? 8.077 -8.388 -8.437 1.00 87.69 95 VAL A C 1
ATOM 812 O O . VAL A 1 95 ? 8.080 -9.308 -9.260 1.00 87.69 95 VAL A O 1
ATOM 815 N N . PRO A 1 96 ? 8.983 -8.341 -7.439 1.00 89.50 96 PRO A N 1
ATOM 816 C CA . PRO A 1 96 ? 10.013 -9.363 -7.291 1.00 89.50 96 PRO A CA 1
ATOM 817 C C . PRO A 1 96 ? 9.417 -10.764 -7.169 1.00 89.50 96 PRO A C 1
ATOM 819 O O . PRO A 1 96 ? 8.448 -10.968 -6.432 1.00 89.50 96 PRO A O 1
ATOM 822 N N . GLN A 1 97 ? 10.041 -11.743 -7.827 1.00 89.44 97 GLN A N 1
ATOM 823 C CA . GLN A 1 97 ? 9.559 -13.130 -7.860 1.00 89.44 97 GLN A CA 1
ATOM 824 C C . GLN A 1 97 ? 9.339 -13.702 -6.449 1.00 89.44 97 GLN A C 1
ATOM 826 O O . GLN A 1 97 ? 8.346 -14.377 -6.195 1.00 89.44 97 GLN A O 1
ATOM 831 N N . TYR A 1 98 ? 10.211 -13.346 -5.504 1.00 91.44 98 TYR A N 1
ATOM 832 C CA . TYR A 1 98 ? 10.107 -13.769 -4.108 1.00 91.44 98 TYR A CA 1
ATOM 833 C C . TYR A 1 98 ? 8.780 -13.356 -3.446 1.00 91.44 98 TYR A C 1
ATOM 835 O O . TYR A 1 98 ? 8.234 -14.113 -2.649 1.00 91.44 98 TYR A O 1
ATOM 843 N N . VAL A 1 99 ? 8.231 -12.188 -3.801 1.00 92.69 99 VAL A N 1
ATOM 844 C CA . VAL A 1 99 ? 6.930 -11.712 -3.299 1.00 92.69 99 VAL A CA 1
ATOM 845 C C . VAL A 1 99 ? 5.790 -12.579 -3.838 1.00 92.69 99 VAL A C 1
ATOM 847 O O . VAL A 1 99 ? 4.868 -12.894 -3.092 1.00 92.69 99 VAL A O 1
ATOM 850 N N . LEU A 1 100 ? 5.866 -12.985 -5.111 1.00 93.62 100 LEU A N 1
ATOM 851 C CA . LEU A 1 100 ? 4.866 -13.847 -5.757 1.00 93.62 100 LEU A CA 1
ATOM 852 C C . LEU A 1 100 ? 4.884 -15.279 -5.212 1.00 93.62 100 LEU A C 1
ATOM 854 O O . LEU A 1 100 ? 3.860 -15.949 -5.215 1.00 93.62 100 LEU A O 1
ATOM 858 N N . GLU A 1 101 ? 6.041 -15.768 -4.775 1.00 96.56 101 GLU A N 1
ATOM 859 C CA . GLU A 1 101 ? 6.183 -17.125 -4.232 1.00 96.56 101 GLU A CA 1
ATOM 860 C C . GLU A 1 101 ? 5.773 -17.227 -2.756 1.00 96.56 101 GLU A C 1
ATOM 862 O O . GLU A 1 101 ? 5.487 -18.321 -2.278 1.00 96.56 101 GLU A O 1
ATOM 867 N N . HIS A 1 102 ? 5.705 -16.093 -2.053 1.00 96.69 102 HIS A N 1
A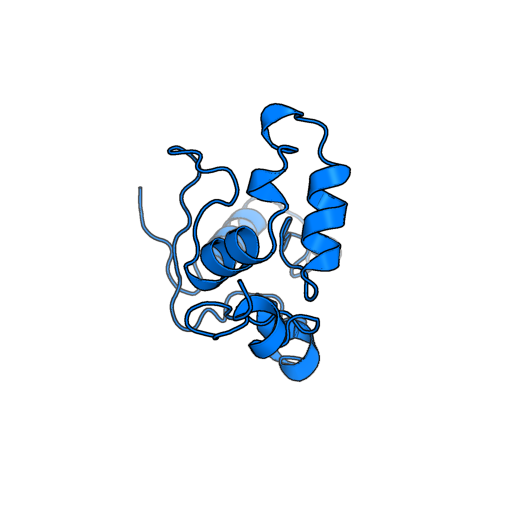TOM 868 C CA . HIS A 1 102 ? 5.398 -16.001 -0.622 1.00 96.69 102 HIS A CA 1
ATOM 869 C C . HIS A 1 102 ? 4.221 -15.040 -0.382 1.00 96.69 102 HIS A C 1
ATOM 871 O O . HIS A 1 102 ? 4.290 -14.121 0.442 1.00 96.69 102 HIS A O 1
ATOM 877 N N . GLU A 1 103 ? 3.132 -15.206 -1.144 1.00 94.00 103 GLU A N 1
ATOM 878 C CA . GLU A 1 103 ? 1.942 -14.346 -1.035 1.00 94.00 103 GLU A CA 1
ATOM 879 C C . GLU A 1 103 ? 1.284 -14.422 0.356 1.00 94.00 103 GLU A C 1
ATOM 881 O O . GLU A 1 103 ? 0.645 -13.464 0.793 1.00 94.00 103 GLU A O 1
ATOM 886 N N . ASP A 1 104 ? 1.467 -15.529 1.077 1.00 93.62 104 ASP A N 1
ATOM 887 C CA . ASP A 1 104 ? 1.030 -15.708 2.464 1.00 93.62 104 ASP A CA 1
ATOM 888 C C . ASP A 1 104 ? 1.691 -14.700 3.418 1.00 93.62 104 ASP A C 1
ATOM 890 O O . ASP A 1 104 ? 1.050 -14.210 4.347 1.00 93.62 104 ASP A O 1
ATOM 894 N N . GLN A 1 105 ? 2.949 -14.340 3.154 1.00 93.44 105 GLN A N 1
ATOM 895 C CA . GLN A 1 105 ? 3.715 -13.378 3.949 1.00 93.44 105 GLN A CA 1
ATOM 896 C C . GLN A 1 105 ? 3.613 -11.958 3.394 1.00 93.44 105 GLN A C 1
ATOM 898 O O . GLN A 1 105 ? 3.563 -10.993 4.155 1.00 93.44 105 GLN A O 1
ATOM 903 N N . TYR A 1 106 ? 3.580 -11.818 2.067 1.00 94.25 106 TYR A N 1
ATOM 904 C CA . TYR A 1 106 ? 3.752 -10.535 1.384 1.00 94.25 106 TYR A CA 1
ATOM 905 C C . TYR A 1 106 ? 2.562 -10.099 0.53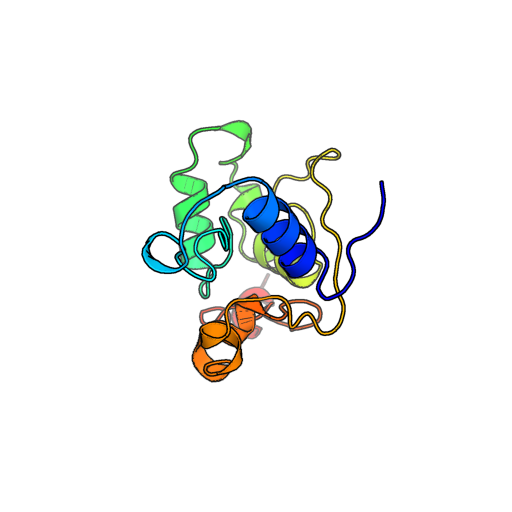1 1.00 94.25 106 TYR A C 1
ATOM 907 O O . TYR A 1 106 ? 2.647 -9.086 -0.164 1.00 94.25 106 TYR A O 1
ATOM 915 N N . GLY A 1 107 ? 1.423 -10.787 0.600 1.00 92.31 107 GLY A N 1
ATOM 916 C CA . GLY A 1 107 ? 0.237 -10.478 -0.206 1.00 92.31 107 GLY A CA 1
ATOM 917 C C . GLY A 1 107 ? -0.310 -9.057 -0.009 1.00 92.31 107 GLY A C 1
ATOM 918 O O . GLY A 1 107 ? -0.998 -8.529 -0.886 1.00 92.31 107 GLY A O 1
ATOM 919 N N . PHE A 1 108 ? 0.032 -8.389 1.099 1.00 92.06 108 PHE A N 1
ATOM 920 C CA . PHE A 1 108 ? -0.253 -6.966 1.317 1.00 92.06 108 PHE A CA 1
ATOM 921 C C . PHE A 1 108 ? 0.493 -6.036 0.340 1.00 92.06 108 PHE A C 1
ATOM 923 O O . PHE A 1 108 ? 0.065 -4.900 0.151 1.00 92.06 108 PHE A O 1
ATOM 930 N N . MET A 1 109 ? 1.591 -6.485 -0.278 1.00 92.00 109 MET A N 1
ATOM 931 C CA . MET A 1 109 ? 2.321 -5.746 -1.319 1.00 92.00 109 MET A CA 1
ATOM 932 C C . MET A 1 109 ? 1.723 -5.942 -2.715 1.00 92.00 109 MET A C 1
ATOM 934 O O . MET A 1 109 ? 1.959 -5.113 -3.588 1.00 92.00 109 MET A O 1
ATOM 938 N N . LEU A 1 110 ? 0.938 -7.006 -2.922 1.00 91.25 110 LEU A N 1
ATOM 939 C CA . LEU A 1 110 ? 0.300 -7.314 -4.206 1.00 91.25 110 LEU A CA 1
ATOM 940 C C . LEU A 1 110 ? -1.021 -6.568 -4.377 1.00 91.25 110 LEU A C 1
ATOM 942 O O . LEU A 1 110 ? -1.293 -5.988 -5.424 1.00 91.25 110 LEU A O 1
ATOM 946 N N . SER A 1 111 ? -1.856 -6.577 -3.337 1.00 90.12 111 SER A N 1
ATOM 947 C CA . SER A 1 111 ? -3.112 -5.834 -3.343 1.00 90.12 111 SER A CA 1
ATOM 948 C C . SER A 1 111 ? -3.613 -5.567 -1.932 1.00 90.12 111 SER A C 1
ATOM 950 O O . SER A 1 111 ? -3.726 -6.474 -1.100 1.00 90.12 111 SER A O 1
ATOM 952 N N . ARG A 1 112 ? -3.977 -4.308 -1.690 1.00 91.69 112 ARG A N 1
ATOM 953 C CA . ARG A 1 112 ? -4.684 -3.852 -0.484 1.00 91.69 112 ARG A CA 1
ATOM 954 C C . ARG A 1 112 ? -6.120 -3.431 -0.769 1.00 91.69 112 ARG A C 1
ATOM 956 O O . ARG A 1 112 ? -6.946 -3.400 0.142 1.00 91.69 112 ARG A O 1
ATOM 963 N N . ARG A 1 113 ? -6.415 -3.117 -2.034 1.00 88.94 113 ARG A N 1
ATOM 964 C CA . ARG A 1 113 ? -7.664 -2.478 -2.426 1.00 88.94 113 ARG A CA 1
ATOM 965 C C . ARG A 1 113 ? -8.857 -3.390 -2.190 1.00 88.94 113 ARG A C 1
ATOM 967 O O . ARG A 1 113 ? -8.805 -4.576 -2.497 1.00 88.94 113 ARG A O 1
ATOM 974 N N . GLY A 1 114 ? -9.921 -2.832 -1.617 1.00 84.88 114 GLY A N 1
ATOM 975 C CA . GLY A 1 114 ? -11.163 -3.562 -1.344 1.00 84.88 114 GLY A CA 1
ATOM 976 C C . GLY A 1 114 ? -11.093 -4.566 -0.186 1.00 84.88 114 GLY A C 1
ATOM 977 O O . GLY A 1 114 ? -12.120 -5.138 0.171 1.00 84.88 114 GLY A O 1
ATOM 978 N N . LYS A 1 115 ? -9.927 -4.764 0.448 1.00 90.38 115 LYS A N 1
ATOM 979 C CA . LYS A 1 115 ? -9.817 -5.579 1.664 1.00 90.38 115 LYS A CA 1
ATOM 980 C C . LYS A 1 115 ? -10.317 -4.764 2.861 1.00 90.38 115 LYS A C 1
ATOM 982 O O . LYS A 1 115 ? -9.848 -3.639 3.039 1.00 90.38 115 LYS A O 1
ATOM 987 N N . PRO A 1 116 ? -11.204 -5.303 3.717 1.00 90.56 116 PRO A N 1
ATOM 988 C CA . PRO A 1 116 ? -11.742 -4.554 4.852 1.00 90.56 116 PRO A CA 1
ATOM 989 C C . PRO A 1 116 ? -10.671 -3.949 5.772 1.00 90.56 116 PRO A C 1
ATOM 991 O O . PRO A 1 116 ? -10.842 -2.835 6.251 1.00 90.56 116 PRO A O 1
ATOM 994 N N . ASN A 1 117 ? -9.559 -4.661 5.983 1.00 92.81 117 ASN A N 1
ATOM 995 C CA . ASN A 1 117 ? -8.427 -4.243 6.818 1.00 92.81 117 ASN A CA 1
ATOM 996 C C . ASN A 1 117 ? -7.231 -3.727 5.993 1.00 92.81 117 ASN A C 1
ATOM 998 O O . ASN A 1 117 ? -6.120 -3.657 6.509 1.00 92.81 117 ASN A O 1
ATOM 1002 N N . ALA A 1 118 ? -7.417 -3.455 4.694 1.00 93.25 118 ALA A N 1
ATOM 1003 C CA . ALA A 1 118 ? -6.35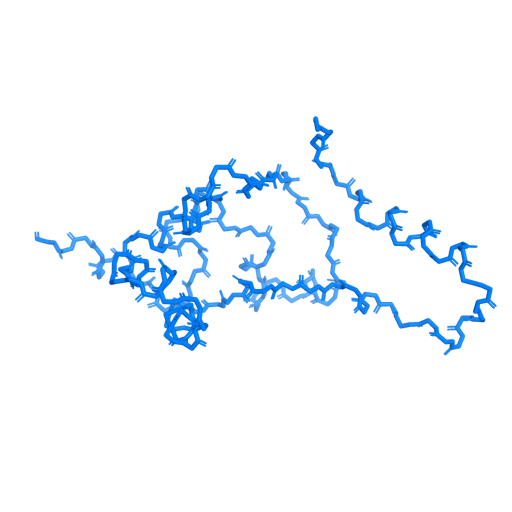5 -3.100 3.744 1.00 93.25 118 ALA A CA 1
ATOM 1004 C C . ALA A 1 118 ? -5.149 -4.070 3.712 1.00 93.25 118 ALA A C 1
ATOM 1006 O O . ALA A 1 118 ? -4.075 -3.714 3.229 1.00 93.25 118 ALA A O 1
ATOM 1007 N N . GLY A 1 119 ? -5.301 -5.305 4.206 1.00 93.38 119 GLY A N 1
ATOM 1008 C CA . GLY A 1 119 ? -4.203 -6.268 4.322 1.00 93.38 119 GLY A CA 1
ATOM 1009 C C . GLY A 1 119 ? -3.247 -6.029 5.498 1.00 93.38 119 GLY A C 1
ATOM 1010 O O . GLY A 1 119 ? -2.176 -6.630 5.500 1.00 93.38 119 GLY A O 1
ATOM 1011 N N . PHE A 1 120 ? -3.604 -5.184 6.472 1.00 95.56 120 PHE A N 1
ATOM 1012 C CA . PHE A 1 120 ? -2.856 -5.064 7.724 1.00 95.56 120 PHE A CA 1
ATOM 1013 C C . PHE A 1 120 ? -3.088 -6.278 8.627 1.00 95.56 120 PHE A C 1
ATOM 1015 O O . PHE A 1 120 ? -4.229 -6.697 8.828 1.00 95.56 120 PHE A O 1
ATOM 1022 N N . ILE A 1 121 ? -2.012 -6.829 9.188 1.00 94.12 121 ILE A N 1
ATOM 1023 C CA . ILE A 1 121 ? -2.088 -8.028 10.038 1.00 94.12 121 ILE A CA 1
ATOM 1024 C C . ILE A 1 121 ? -2.482 -7.710 11.488 1.00 94.12 121 ILE A C 1
ATOM 1026 O O . ILE A 1 121 ? -2.986 -8.586 12.180 1.00 94.12 121 ILE A O 1
ATOM 1030 N N . ASP A 1 122 ? -2.274 -6.468 11.936 1.00 93.88 122 ASP A N 1
ATOM 1031 C CA . ASP A 1 122 ? -2.547 -5.980 13.297 1.00 93.88 122 ASP A CA 1
ATOM 1032 C C . ASP A 1 122 ? -3.869 -5.198 13.411 1.00 93.88 122 ASP A C 1
ATOM 1034 O O . ASP A 1 122 ? -4.136 -4.567 14.432 1.00 93.88 122 ASP A O 1
ATOM 1038 N N . VAL A 1 123 ? -4.714 -5.241 12.375 1.00 91.25 123 VAL A N 1
ATOM 1039 C CA . VAL A 1 123 ? -6.013 -4.558 12.348 1.00 91.25 123 VAL A CA 1
ATOM 1040 C C . VAL A 1 123 ? -7.145 -5.577 12.396 1.00 91.25 123 VAL A C 1
ATOM 1042 O O . VAL A 1 123 ? -7.472 -6.221 11.396 1.00 91.25 123 VAL A O 1
ATOM 1045 N N . GLU A 1 124 ? -7.794 -5.667 13.553 1.00 85.06 124 GLU A N 1
ATOM 1046 C CA . GLU A 1 124 ? -9.081 -6.343 13.694 1.00 85.06 124 GLU A CA 1
ATOM 1047 C C . GLU A 1 124 ? -10.220 -5.375 13.352 1.00 85.06 124 GLU A C 1
ATOM 1049 O O . GLU A 1 124 ? -10.324 -4.292 13.911 1.00 85.06 124 GLU A O 1
ATOM 1054 N N . LEU A 1 125 ? -11.129 -5.753 12.455 1.00 71.81 125 LEU A N 1
ATOM 1055 C CA . LEU A 1 125 ? -12.196 -4.845 11.993 1.00 71.81 125 LEU A CA 1
ATOM 1056 C C . LEU A 1 125 ? -13.140 -4.383 13.110 1.00 71.81 125 LEU A C 1
ATOM 1058 O O . LEU A 1 125 ? -13.722 -3.304 13.024 1.00 71.81 125 LEU A O 1
ATOM 1062 N N . LEU A 1 126 ? -13.275 -5.189 14.165 1.00 62.44 126 LEU A N 1
ATOM 1063 C CA . LEU A 1 126 ? -14.076 -4.859 15.340 1.00 62.44 126 LEU A CA 1
ATOM 1064 C C . LEU A 1 126 ? -13.456 -3.725 16.169 1.00 62.44 126 LEU A C 1
ATOM 1066 O O . LEU A 1 126 ? -14.198 -2.996 16.820 1.00 62.44 126 LEU A O 1
ATOM 1070 N N . SER A 1 127 ? -12.132 -3.530 16.120 1.00 62.16 127 SER A N 1
ATOM 1071 C CA . SER A 1 127 ? -11.451 -2.496 16.912 1.00 62.16 127 SER A CA 1
ATOM 1072 C C . SER A 1 127 ? -11.604 -1.085 16.336 1.00 62.16 127 SER A C 1
ATOM 1074 O O . SER A 1 127 ? -11.383 -0.113 17.050 1.00 62.16 127 SER A O 1
ATOM 1076 N N . LEU A 1 128 ? -12.027 -0.957 15.073 1.00 65.94 128 LEU A N 1
ATOM 1077 C CA . LEU A 1 128 ? -12.208 0.331 14.389 1.00 65.94 128 LEU A CA 1
ATOM 1078 C C . LEU A 1 128 ? -13.678 0.771 14.275 1.00 65.94 128 LEU A C 1
ATOM 1080 O O . LEU A 1 128 ? -13.950 1.904 13.873 1.00 65.94 128 LEU A O 1
ATOM 1084 N N . ALA A 1 129 ? -14.618 -0.110 14.628 1.00 60.03 129 ALA A N 1
ATOM 1085 C CA . ALA A 1 129 ? -16.061 0.127 14.553 1.00 60.03 129 ALA A CA 1
ATOM 1086 C C . ALA A 1 129 ? -16.668 0.730 15.836 1.00 60.03 129 ALA A C 1
ATOM 1088 O O . ALA A 1 129 ? -17.867 0.996 15.868 1.00 60.03 129 ALA A O 1
ATOM 1089 N N . VAL A 1 130 ? -15.865 0.929 16.886 1.00 50.50 130 VAL A N 1
ATOM 1090 C CA . VAL A 1 130 ? -16.306 1.503 18.162 1.00 50.50 130 VAL A CA 1
ATOM 1091 C C . VAL A 1 130 ? -15.894 2.975 18.205 1.00 50.50 130 VAL A C 1
ATOM 1093 O O . VAL A 1 130 ? -14.742 3.272 18.506 1.00 50.50 130 VAL A O 1
ATOM 1096 N N . ASP A 1 131 ? -16.831 3.862 17.868 1.00 47.78 131 ASP A N 1
ATOM 1097 C CA . ASP A 1 131 ? -16.878 5.256 18.339 1.00 47.78 131 ASP A CA 1
ATOM 1098 C C . ASP A 1 131 ? -18.163 5.448 19.153 1.00 47.78 131 ASP A C 1
ATOM 1100 O O . ASP A 1 131 ? -19.220 4.944 18.698 1.00 47.78 131 ASP A O 1
#

Sequence (131 aa):
MRSLVQNDWKEAGEKLRSYRKGDEETYVNDACFRCSWCFANMSQVVNKLESYPHSIHNQEKYKDPKWILEKYRDGLDLFERGWDQFDYVENNRDVPQYVLEHEDQYGFMLSRRGKPNAGFIDVELLSLAVD